Protein AF-A0A0C2A4P9-F1 (afdb_monomer)

Foldseek 3Di:
DPVVVVVVLVCCVVPNDPVSVVVVVVVVVVVVVVVVVDDDDDDDPVGDPDDPDDPPPPDDD

Mean predicted aligned error: 10.69 Å

Sequence (61 aa):
MTTLAKQSDAALVRHGTPGERVAMVWQMTLDVWASSGKLIPEYTRANMPGRLLRRDDDERG

Organism: NCBI:txid215803

Solvent-accessible surface area (backbone atoms only — not comparable to full-atom values): 4085 Å² total; per-residue (Å²): 133,67,65,68,57,55,51,50,50,53,48,37,74,72,72,45,53,74,67,56,43,50,53,53,54,50,52,53,51,50,55,53,44,63,71,66,76,55,77,82,84,87,59,56,88,92,64,43,95,70,80,89,77,70,80,76,88,80,85,89,132

pLDDT: mean 79.28, std 12.73, range [42.69, 95.56]

Secondary structure (DSSP, 8-state):
--HHHHHHHHHHHHHS-HHHHHHHHHHHHHHHHHHTTPPPPP--GGG-SS-----------

Structure (mmCIF, N/CA/C/O backbone):
data_AF-A0A0C2A4P9-F1
#
_entry.id   AF-A0A0C2A4P9-F1
#
loop_
_atom_site.group_PDB
_atom_site.id
_atom_site.type_symbol
_atom_site.label_atom_id
_atom_site.label_alt_id
_atom_site.label_comp_id
_atom_site.label_asym_id
_atom_site.label_entity_id
_atom_site.label_seq_id
_atom_site.pdbx_PDB_ins_code
_atom_site.Cartn_x
_atom_site.Cartn_y
_atom_site.Cartn_z
_atom_site.occupancy
_atom_site.B_iso_or_equiv
_atom_site.auth_seq_id
_atom_site.auth_comp_id
_atom_site.auth_asym_id
_atom_site.auth_atom_id
_atom_site.pdbx_PDB_model_num
ATOM 1 N N . MET A 1 1 ? -12.994 -14.680 -13.680 1.00 52.78 1 MET A N 1
ATOM 2 C CA . MET A 1 1 ? -12.144 -13.593 -14.228 1.00 52.78 1 MET A CA 1
ATOM 3 C C . MET A 1 1 ? -10.889 -13.315 -13.377 1.00 52.78 1 MET A C 1
ATOM 5 O O . MET A 1 1 ? -10.318 -12.242 -13.467 1.00 52.78 1 MET A O 1
ATOM 9 N N . THR A 1 2 ? -10.393 -14.273 -12.585 1.00 60.75 2 THR A N 1
ATOM 10 C CA . THR A 1 2 ? -9.394 -13.994 -11.525 1.00 60.75 2 THR A CA 1
ATOM 11 C C . THR A 1 2 ? -7.950 -14.332 -11.918 1.00 60.75 2 THR A C 1
ATOM 13 O O . THR A 1 2 ? -7.004 -13.843 -11.309 1.00 60.75 2 THR A O 1
ATOM 16 N N . THR A 1 3 ? -7.766 -15.167 -12.941 1.00 62.78 3 THR A N 1
ATOM 17 C CA . THR A 1 3 ? -6.447 -15.686 -13.335 1.00 62.78 3 THR A CA 1
ATOM 18 C C . THR A 1 3 ? -5.631 -14.669 -14.130 1.00 62.78 3 THR A C 1
ATOM 20 O O . THR A 1 3 ? -4.438 -14.526 -13.887 1.00 62.78 3 THR A O 1
ATOM 23 N N . LEU A 1 4 ? -6.279 -13.922 -15.032 1.00 59.53 4 LEU A N 1
ATOM 24 C CA . LEU A 1 4 ? -5.599 -12.969 -15.913 1.00 59.53 4 LEU A CA 1
ATOM 25 C C . LEU A 1 4 ? -5.038 -11.767 -15.132 1.00 59.53 4 LEU A C 1
ATOM 27 O O . LEU A 1 4 ? -3.904 -11.371 -15.361 1.00 59.53 4 LEU A O 1
ATOM 31 N N . ALA A 1 5 ? -5.792 -11.251 -14.153 1.00 63.00 5 ALA A N 1
ATOM 32 C CA . ALA A 1 5 ? -5.347 -10.157 -13.285 1.00 63.00 5 ALA A CA 1
ATOM 33 C C . ALA A 1 5 ? -4.131 -10.556 -12.429 1.00 63.00 5 ALA A C 1
ATOM 35 O O . ALA A 1 5 ? -3.117 -9.868 -12.443 1.00 63.00 5 ALA A O 1
ATOM 36 N N . LYS A 1 6 ? -4.167 -11.736 -11.790 1.00 65.81 6 LYS A N 1
ATOM 37 C CA . LYS A 1 6 ? -3.021 -12.255 -11.018 1.00 65.81 6 LYS A CA 1
ATOM 38 C C . LYS A 1 6 ? -1.767 -12.464 -11.869 1.00 65.81 6 LYS A C 1
ATOM 40 O O . LYS A 1 6 ? -0.654 -12.296 -11.375 1.00 65.81 6 LYS A O 1
ATOM 45 N N . GLN A 1 7 ? -1.936 -12.863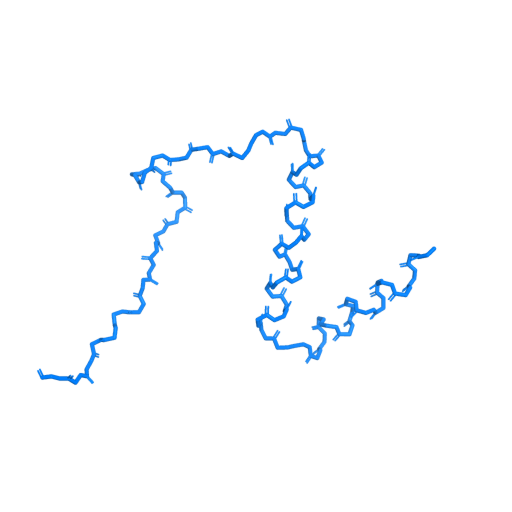 -13.128 1.00 65.88 7 GLN A N 1
ATOM 46 C CA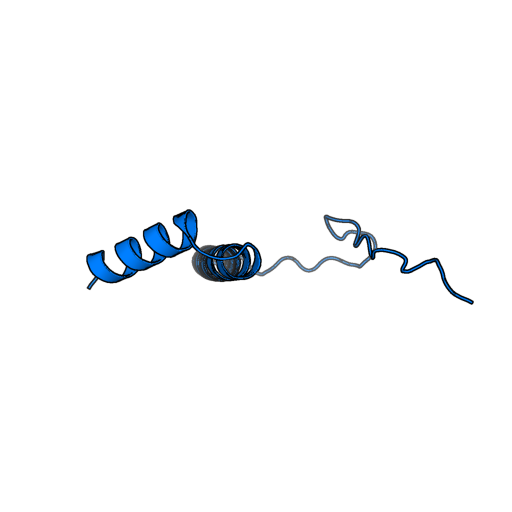 . GLN A 1 7 ? -0.821 -13.044 -14.054 1.00 65.88 7 GLN A CA 1
ATOM 47 C C . GLN A 1 7 ? -0.200 -11.698 -14.459 1.00 65.88 7 GLN A C 1
ATOM 49 O O . GLN A 1 7 ? 1.027 -11.597 -14.526 1.00 65.88 7 GLN A O 1
ATOM 54 N N . SER A 1 8 ? -1.024 -10.666 -14.655 1.00 73.88 8 SER A N 1
ATOM 55 C CA . SER A 1 8 ? -0.569 -9.293 -14.899 1.00 73.88 8 SER A CA 1
ATOM 56 C C . SER A 1 8 ? 0.191 -8.717 -13.703 1.00 73.88 8 SER A C 1
ATOM 58 O O . SER A 1 8 ? 1.282 -8.179 -13.885 1.00 73.88 8 SER A O 1
ATOM 60 N N . ASP A 1 9 ? -0.306 -8.911 -12.481 1.00 81.12 9 ASP A N 1
ATOM 61 C CA . ASP A 1 9 ? 0.372 -8.438 -11.267 1.00 81.12 9 ASP A CA 1
ATOM 62 C C . ASP A 1 9 ? 1.730 -9.124 -11.086 1.00 81.12 9 ASP A C 1
ATOM 64 O O . ASP A 1 9 ? 2.738 -8.478 -10.805 1.00 81.12 9 ASP A O 1
ATOM 68 N N . ALA A 1 10 ? 1.803 -10.439 -11.320 1.00 83.69 10 ALA A N 1
ATOM 69 C CA . ALA A 1 10 ? 3.059 -11.184 -11.249 1.00 83.69 10 ALA A CA 1
ATOM 70 C C . ALA A 1 10 ? 4.093 -10.695 -12.280 1.00 83.69 10 ALA A C 1
ATOM 72 O O . ALA A 1 10 ? 5.289 -10.644 -11.977 1.00 83.69 10 ALA A O 1
ATOM 73 N N . ALA A 1 11 ? 3.651 -10.320 -13.483 1.00 86.25 11 ALA A N 1
ATOM 74 C CA . ALA A 1 11 ? 4.518 -9.721 -14.492 1.00 86.25 11 ALA A CA 1
ATOM 75 C C . ALA A 1 11 ? 5.000 -8.327 -14.059 1.00 86.25 11 ALA A C 1
ATOM 77 O O . ALA A 1 11 ? 6.191 -8.030 -14.178 1.00 86.25 11 ALA A O 1
ATOM 78 N N . LEU A 1 12 ? 4.117 -7.514 -13.471 1.00 88.00 12 LEU A N 1
ATOM 79 C CA . LEU A 1 12 ? 4.454 -6.195 -12.937 1.00 88.00 12 LEU A CA 1
ATOM 80 C C . LEU A 1 12 ? 5.461 -6.283 -11.777 1.00 88.00 12 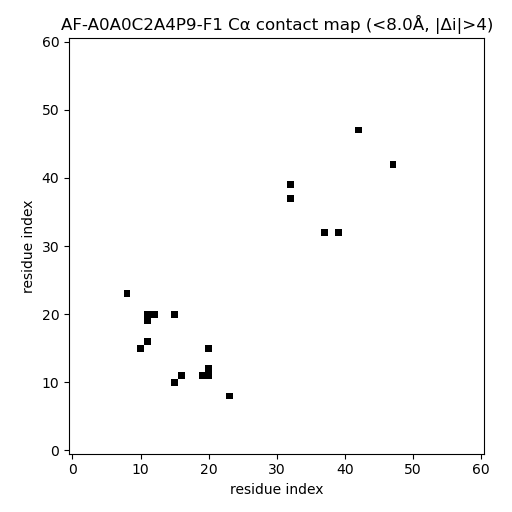LEU A C 1
ATOM 82 O O . LEU A 1 12 ? 6.431 -5.528 -11.729 1.00 88.00 12 LEU A O 1
ATOM 86 N N . VAL A 1 13 ? 5.311 -7.268 -10.888 1.00 87.75 13 VAL A N 1
ATOM 87 C CA . VAL A 1 13 ? 6.273 -7.544 -9.807 1.00 87.75 13 VAL A CA 1
ATOM 88 C C . VAL A 1 13 ? 7.613 -8.056 -10.331 1.00 87.75 13 VAL A C 1
ATOM 90 O O . VAL A 1 13 ? 8.622 -7.910 -9.653 1.00 87.75 13 VAL A O 1
ATOM 93 N N . ARG A 1 14 ? 7.698 -8.657 -11.517 1.00 91.00 14 ARG A N 1
ATOM 94 C CA . ARG A 1 14 ? 8.993 -9.113 -12.054 1.00 91.00 14 ARG A CA 1
ATOM 95 C C . ARG A 1 14 ? 9.682 -8.043 -12.887 1.00 91.00 14 ARG A C 1
ATOM 97 O O . ARG A 1 14 ? 10.875 -7.815 -12.698 1.00 91.00 14 ARG A O 1
ATOM 104 N N . HIS A 1 15 ? 8.934 -7.353 -13.738 1.00 94.62 15 HIS A N 1
ATOM 105 C CA . HIS A 1 15 ? 9.489 -6.521 -14.806 1.00 94.62 15 HIS A CA 1
ATOM 106 C C . HIS A 1 15 ? 9.067 -5.051 -14.748 1.00 94.62 15 HIS A C 1
ATOM 108 O O . HIS A 1 15 ? 9.662 -4.238 -15.446 1.00 94.62 15 HIS A O 1
ATOM 114 N N . GLY A 1 16 ? 8.098 -4.691 -13.904 1.00 91.38 16 GLY A N 1
ATOM 115 C CA . GLY A 1 16 ? 7.656 -3.308 -13.752 1.00 91.38 16 GLY A CA 1
ATOM 116 C C . GLY A 1 16 ? 8.740 -2.421 -13.148 1.00 91.38 16 GLY A C 1
ATOM 117 O O . GLY A 1 16 ? 9.599 -2.875 -12.381 1.00 91.38 16 GLY A O 1
ATOM 118 N N . THR A 1 17 ? 8.680 -1.140 -13.467 1.00 95.56 17 THR A N 1
ATOM 119 C CA . THR A 1 17 ? 9.473 -0.092 -12.831 1.00 95.56 17 THR A CA 1
ATOM 120 C C . THR A 1 17 ? 9.159 0.002 -11.331 1.00 95.56 17 THR A C 1
ATOM 122 O O . THR A 1 17 ? 8.095 -0.436 -10.877 1.00 95.56 17 THR A O 1
ATOM 125 N N . PRO A 1 18 ? 10.049 0.603 -10.522 1.00 91.56 18 PRO A N 1
ATOM 126 C CA . PRO A 1 18 ? 9.753 0.863 -9.115 1.00 91.56 18 PRO A CA 1
ATOM 127 C C . PRO A 1 18 ? 8.449 1.650 -8.911 1.00 91.56 18 PRO A C 1
ATOM 129 O O . PRO A 1 18 ? 7.670 1.313 -8.023 1.00 91.56 18 PRO A O 1
ATOM 132 N N . GLY A 1 19 ? 8.179 2.648 -9.761 1.00 92.62 19 GLY A N 1
ATOM 133 C CA . GLY A 1 19 ? 6.962 3.460 -9.686 1.00 92.62 19 GLY A CA 1
ATOM 134 C C . GLY A 1 19 ? 5.687 2.647 -9.914 1.00 92.62 19 GLY A C 1
ATOM 135 O O . GLY A 1 19 ? 4.736 2.772 -9.147 1.00 92.62 19 GLY A O 1
ATOM 136 N N . GLU A 1 20 ? 5.683 1.756 -10.906 1.00 90.94 20 GLU A N 1
ATOM 137 C CA . GLU A 1 20 ? 4.523 0.900 -11.190 1.00 90.94 20 GLU A CA 1
ATOM 138 C 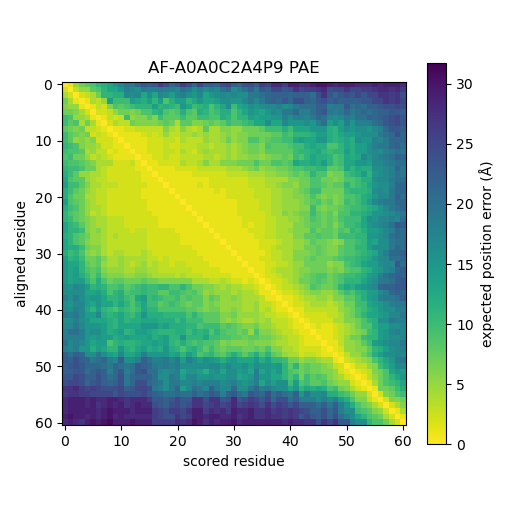C . GLU A 1 20 ? 4.245 -0.095 -10.057 1.00 90.94 20 GLU A C 1
ATOM 140 O O . GLU A 1 20 ? 3.092 -0.308 -9.684 1.00 90.94 20 GLU A O 1
ATOM 145 N N . ARG A 1 21 ? 5.292 -0.666 -9.448 1.00 92.69 21 ARG A N 1
ATOM 146 C CA . ARG A 1 21 ? 5.136 -1.564 -8.291 1.00 92.69 21 ARG A CA 1
ATOM 147 C C . ARG A 1 21 ? 4.568 -0.829 -7.082 1.00 92.69 21 ARG A C 1
ATOM 149 O O . ARG A 1 21 ? 3.697 -1.363 -6.401 1.00 92.69 21 ARG A O 1
ATOM 156 N N . VAL A 1 22 ? 5.043 0.392 -6.825 1.00 93.25 22 VAL A N 1
ATOM 157 C CA . VAL A 1 22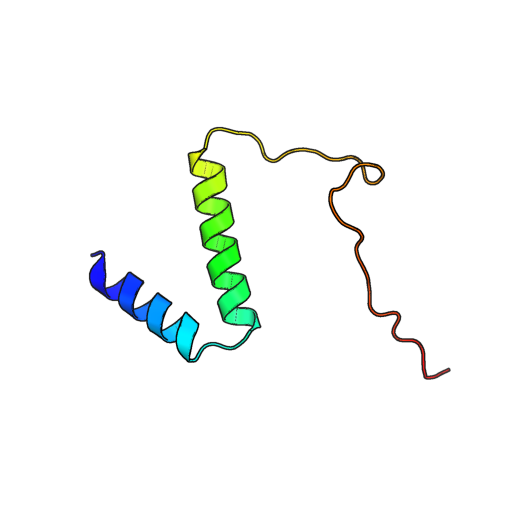 ? 4.516 1.242 -5.748 1.00 93.25 22 VAL A CA 1
ATOM 158 C C . VAL A 1 22 ? 3.053 1.590 -6.011 1.00 93.25 22 VAL A C 1
ATOM 160 O O . VAL A 1 22 ? 2.239 1.465 -5.100 1.00 93.25 22 VAL A O 1
ATOM 163 N N . ALA A 1 23 ? 2.694 1.951 -7.245 1.00 90.88 23 ALA A N 1
ATOM 164 C CA . ALA A 1 23 ? 1.309 2.235 -7.613 1.00 90.88 23 ALA A CA 1
ATOM 165 C C . ALA A 1 23 ? 0.391 1.018 -7.394 1.00 90.88 23 ALA A C 1
ATOM 167 O O . ALA A 1 23 ? -0.695 1.166 -6.835 1.00 90.88 23 ALA A O 1
ATOM 168 N N . MET A 1 24 ? 0.847 -0.185 -7.760 1.00 92.06 24 MET A N 1
ATOM 169 C CA . MET A 1 24 ? 0.115 -1.435 -7.529 1.00 92.06 24 MET A CA 1
ATOM 170 C C . MET A 1 24 ? -0.113 -1.697 -6.034 1.00 92.06 24 MET A C 1
ATOM 172 O O . MET A 1 24 ? -1.248 -1.903 -5.608 1.00 92.06 24 MET A O 1
ATOM 176 N N . VAL A 1 25 ? 0.945 -1.645 -5.216 1.00 91.94 25 VAL A N 1
ATOM 177 C CA . VAL A 1 25 ? 0.835 -1.866 -3.761 1.00 91.94 25 VAL A CA 1
ATOM 178 C C . VAL A 1 25 ? -0.056 -0.810 -3.106 1.00 91.94 25 VAL A C 1
ATOM 180 O O . VAL A 1 25 ? -0.819 -1.127 -2.192 1.00 91.94 25 VAL A O 1
ATOM 183 N N . TRP A 1 26 ? 0.007 0.434 -3.581 1.00 90.12 26 TRP A N 1
ATOM 184 C CA . TRP A 1 26 ? -0.826 1.519 -3.075 1.00 90.12 26 TRP A CA 1
ATOM 185 C C . TRP A 1 26 ? -2.318 1.246 -3.282 1.00 90.12 26 TRP A C 1
ATOM 187 O O . TRP A 1 26 ? -3.082 1.345 -2.325 1.00 90.12 26 TRP A O 1
ATOM 197 N N . GLN A 1 27 ? -2.727 0.826 -4.484 1.00 90.62 27 GLN A N 1
ATOM 198 C CA . GLN A 1 27 ? -4.127 0.469 -4.750 1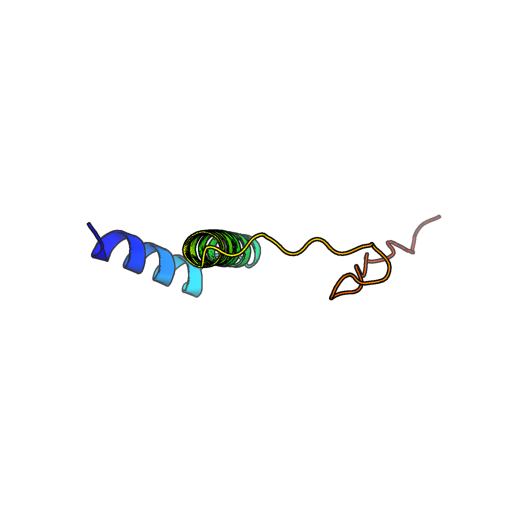.00 90.62 27 GLN A CA 1
ATOM 199 C C . GLN A 1 27 ? -4.601 -0.684 -3.856 1.00 90.62 27 GLN A C 1
ATOM 201 O O . GLN A 1 27 ? -5.615 -0.552 -3.178 1.00 90.62 27 GLN A O 1
ATOM 206 N N . MET A 1 28 ? -3.815 -1.762 -3.744 1.00 90.06 28 MET A N 1
ATOM 207 C CA . MET A 1 28 ? -4.147 -2.886 -2.854 1.00 90.06 28 MET A CA 1
ATOM 208 C C . MET A 1 28 ? -4.302 -2.447 -1.393 1.00 90.06 28 MET A C 1
ATOM 210 O O . MET A 1 28 ? -5.179 -2.930 -0.680 1.00 90.06 28 MET A O 1
ATOM 214 N N . THR A 1 29 ? -3.445 -1.532 -0.941 1.00 88.75 29 THR A N 1
ATOM 215 C CA . THR A 1 29 ? -3.497 -0.995 0.423 1.00 88.75 29 THR A CA 1
ATOM 216 C C . THR A 1 29 ? -4.805 -0.244 0.663 1.00 88.75 29 THR A C 1
ATOM 218 O O . THR A 1 29 ? -5.426 -0.440 1.706 1.00 88.75 29 THR A O 1
ATOM 221 N N . LEU A 1 30 ? -5.251 0.572 -0.299 1.00 86.56 30 LEU A N 1
ATOM 222 C CA . LEU A 1 30 ? -6.519 1.299 -0.212 1.00 86.56 30 LEU A CA 1
ATOM 223 C C . LEU A 1 30 ? -7.721 0.351 -0.188 1.00 86.56 30 LEU A C 1
ATOM 225 O O . LEU A 1 30 ? -8.591 0.511 0.667 1.00 86.56 30 LEU A O 1
ATOM 229 N N . ASP A 1 31 ? -7.741 -0.658 -1.060 1.00 88.19 31 ASP A N 1
ATOM 230 C CA . ASP A 1 31 ? -8.826 -1.644 -1.117 1.00 88.19 31 ASP A CA 1
ATOM 231 C C . ASP A 1 31 ? -8.943 -2.426 0.197 1.00 88.19 31 ASP A C 1
ATOM 233 O O . ASP A 1 31 ? -10.030 -2.565 0.768 1.00 88.19 31 ASP A O 1
ATOM 237 N N . VAL A 1 32 ? -7.808 -2.894 0.728 1.00 88.19 32 VAL A N 1
ATOM 238 C CA . VAL A 1 32 ? -7.763 -3.583 2.023 1.00 88.19 32 VAL A CA 1
ATOM 239 C C . VAL A 1 32 ? -8.214 -2.648 3.142 1.00 88.19 32 VAL A C 1
ATOM 241 O O . VAL A 1 32 ? -9.007 -3.057 3.994 1.00 88.19 32 VAL A O 1
ATOM 244 N N . TRP A 1 33 ? -7.772 -1.388 3.136 1.00 86.31 33 TRP A N 1
ATOM 245 C CA . TRP A 1 33 ? -8.181 -0.420 4.148 1.00 86.31 33 TRP A CA 1
ATOM 246 C C . TRP A 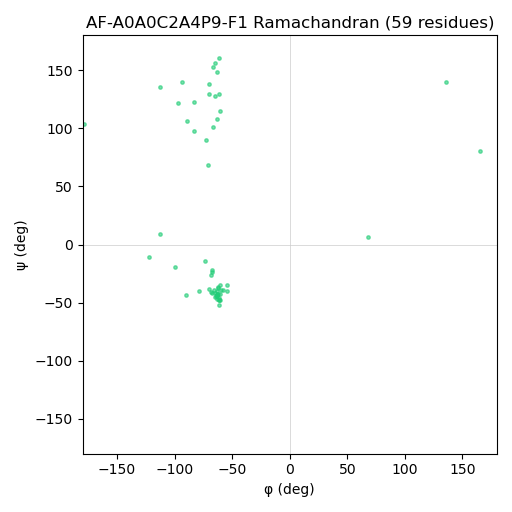1 33 ? -9.692 -0.174 4.120 1.00 86.31 33 TRP A C 1
ATOM 248 O O . TRP A 1 33 ? -10.344 -0.272 5.161 1.00 86.31 33 TRP A O 1
ATOM 258 N N . ALA A 1 34 ? -10.265 0.056 2.938 1.00 86.81 34 ALA A N 1
ATOM 259 C CA . ALA A 1 34 ? -11.702 0.235 2.754 1.00 86.81 34 ALA A CA 1
ATOM 260 C C . ALA A 1 34 ? -12.498 -0.996 3.223 1.00 86.81 34 ALA A C 1
ATOM 262 O O . ALA A 1 34 ? -13.530 -0.854 3.878 1.00 86.81 34 ALA A O 1
ATOM 263 N N . SER A 1 35 ? -11.984 -2.206 2.972 1.00 88.88 35 SER A N 1
ATOM 264 C CA . SER A 1 35 ? -12.620 -3.455 3.413 1.00 88.88 35 SER A CA 1
ATOM 265 C C . SER A 1 35 ? -12.626 -3.650 4.935 1.00 88.88 35 SER A C 1
ATOM 267 O O . SER A 1 35 ? -13.457 -4.386 5.462 1.00 88.88 35 SER A O 1
ATOM 269 N N . SER A 1 36 ? -11.726 -2.980 5.663 1.00 88.56 36 SER A N 1
ATOM 270 C CA . SER A 1 36 ? -11.592 -3.139 7.116 1.00 88.56 36 SER A CA 1
ATOM 271 C C . SER A 1 36 ? -12.721 -2.483 7.922 1.00 88.56 36 SER A C 1
ATOM 273 O O . SER A 1 36 ? -12.830 -2.725 9.125 1.00 88.56 36 SER A O 1
ATOM 275 N N . GLY A 1 37 ? -13.526 -1.619 7.290 1.00 86.75 37 GLY A N 1
ATOM 276 C CA . GLY A 1 37 ? -14.566 -0.828 7.955 1.00 86.75 37 GLY A CA 1
ATOM 277 C C . GLY A 1 37 ? -14.028 0.245 8.912 1.00 86.75 37 GLY A C 1
ATOM 278 O O . GLY A 1 37 ? -14.807 0.875 9.625 1.00 86.75 37 GLY A O 1
ATOM 279 N N . LYS A 1 38 ? -12.707 0.461 8.954 1.00 82.88 38 LYS A N 1
ATOM 280 C CA . LYS A 1 38 ? -12.068 1.488 9.782 1.00 82.88 38 LYS A CA 1
ATOM 281 C C . LYS A 1 38 ? -11.870 2.771 8.983 1.00 82.88 38 LYS A C 1
ATOM 283 O O . LYS A 1 38 ? -11.459 2.742 7.825 1.00 82.88 38 LYS A O 1
ATOM 288 N N . LEU A 1 39 ? -12.105 3.908 9.630 1.00 82.00 39 LEU A N 1
ATOM 289 C CA . LEU A 1 39 ? -11.764 5.210 9.062 1.00 82.00 39 LEU A CA 1
ATOM 290 C C . LEU A 1 39 ? -10.246 5.322 8.871 1.00 82.00 39 LEU A C 1
ATOM 292 O O . LEU A 1 39 ? -9.470 4.739 9.633 1.00 82.00 39 LEU A O 1
ATOM 296 N N . ILE A 1 40 ? -9.824 6.064 7.846 1.00 78.94 40 ILE A N 1
ATOM 297 C CA . ILE A 1 40 ? -8.416 6.449 7.702 1.00 78.94 40 ILE A CA 1
ATOM 298 C C . ILE A 1 40 ? -8.052 7.296 8.931 1.00 78.94 40 ILE A C 1
ATOM 300 O O . ILE A 1 40 ? -8.808 8.214 9.254 1.00 78.94 40 ILE A O 1
ATOM 304 N N . PRO A 1 41 ? -6.952 7.005 9.647 1.00 78.62 41 PRO A N 1
ATOM 305 C CA . PRO A 1 41 ? -6.648 7.711 10.875 1.00 78.62 41 PRO A CA 1
ATOM 306 C C . PRO A 1 41 ? -6.242 9.144 10.546 1.00 78.62 41 PRO A C 1
ATOM 308 O O . PRO A 1 41 ? -5.362 9.384 9.716 1.00 78.62 41 PRO A O 1
ATOM 311 N N . GLU A 1 42 ? -6.869 10.096 11.222 1.00 84.62 42 GLU A N 1
ATOM 312 C CA . GLU A 1 42 ? -6.463 11.490 11.155 1.00 84.62 42 GLU A CA 1
ATOM 313 C C . GLU A 1 42 ? -5.318 11.724 12.139 1.00 84.62 42 GLU A C 1
ATOM 315 O O . GLU A 1 42 ? -5.439 11.487 13.343 1.00 84.62 42 GLU A O 1
ATOM 320 N N . TYR A 1 43 ? -4.189 12.198 11.622 1.00 83.31 43 TYR A N 1
ATOM 321 C CA . TYR A 1 43 ? -3.054 12.604 12.436 1.00 83.31 43 TYR A CA 1
ATOM 322 C C . TYR A 1 43 ? -2.862 14.109 12.315 1.00 83.31 43 TYR A C 1
ATOM 324 O O . TYR A 1 43 ? -2.846 14.666 11.216 1.00 83.31 43 TYR A O 1
ATOM 332 N N . THR A 1 44 ? -2.628 14.775 13.444 1.00 85.75 44 THR A N 1
ATOM 333 C CA . THR A 1 44 ? -2.019 16.106 13.405 1.00 85.75 44 THR A CA 1
ATOM 334 C C . THR A 1 44 ? -0.602 15.982 12.849 1.00 85.75 44 THR A C 1
ATOM 336 O O . THR A 1 44 ? 0.039 14.936 12.973 1.00 85.75 44 THR A O 1
ATOM 339 N N . ARG A 1 45 ? -0.056 17.065 12.286 1.00 80.69 45 ARG A N 1
ATOM 340 C CA . ARG A 1 45 ? 1.324 17.061 11.772 1.00 80.69 45 ARG A CA 1
ATOM 341 C C . ARG A 1 45 ? 2.348 16.621 12.827 1.00 80.69 45 ARG A C 1
ATOM 343 O O . ARG A 1 45 ? 3.323 15.967 12.481 1.00 80.69 45 ARG A O 1
ATOM 350 N N . ALA A 1 46 ? 2.119 16.965 14.095 1.00 83.50 46 ALA A N 1
ATOM 351 C CA . ALA A 1 46 ? 2.985 16.582 15.210 1.00 83.50 46 ALA A CA 1
ATOM 352 C C . ALA A 1 46 ? 2.952 15.073 15.518 1.00 83.50 46 ALA A C 1
ATOM 354 O O . ALA A 1 46 ? 3.933 14.538 16.023 1.00 83.50 46 ALA A O 1
ATOM 355 N N . ASN A 1 47 ? 1.851 14.395 15.181 1.00 82.44 47 ASN A N 1
ATOM 356 C CA . ASN A 1 47 ? 1.598 12.993 15.515 1.00 82.44 47 ASN A CA 1
ATOM 357 C C . ASN A 1 47 ? 1.588 12.075 14.282 1.00 82.44 47 ASN A C 1
ATOM 359 O O . ASN A 1 47 ? 1.195 10.915 14.392 1.00 82.44 47 ASN A O 1
ATOM 363 N N . MET A 1 48 ? 1.979 12.576 13.105 1.00 83.31 48 MET A N 1
ATOM 364 C CA . MET A 1 48 ? 2.032 11.762 11.893 1.00 83.31 48 MET A CA 1
ATOM 365 C C . MET A 1 48 ? 3.086 10.652 12.036 1.00 83.31 48 MET A C 1
ATOM 367 O O . MET A 1 48 ? 4.249 10.948 12.330 1.00 83.31 48 MET A O 1
ATOM 371 N N . PRO A 1 49 ? 2.722 9.380 11.787 1.00 73.31 49 PRO A N 1
ATOM 372 C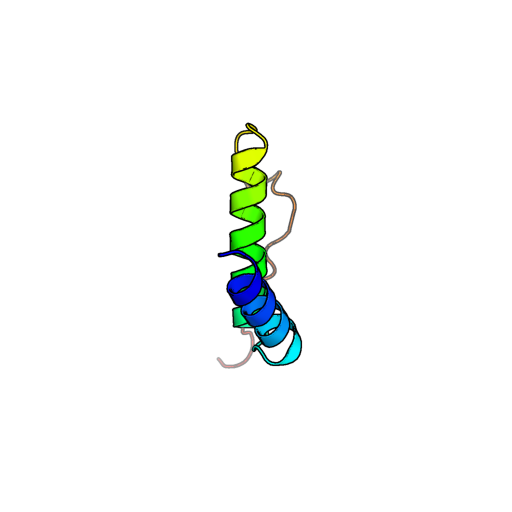 CA . PRO A 1 49 ? 3.670 8.278 11.777 1.00 73.31 49 PRO A CA 1
ATOM 373 C C . PRO A 1 49 ? 4.531 8.370 10.512 1.00 73.31 49 PRO A C 1
ATOM 375 O O . PRO A 1 49 ? 4.182 7.862 9.451 1.00 73.31 49 PRO A O 1
ATOM 378 N N . GLY A 1 50 ? 5.651 9.081 10.621 1.00 71.94 50 GLY A N 1
ATOM 379 C CA . GLY A 1 50 ? 6.627 9.252 9.548 1.00 71.94 50 GLY A CA 1
ATOM 380 C C . GLY A 1 50 ? 7.098 10.697 9.417 1.00 71.94 50 GLY A C 1
ATOM 381 O O . GLY A 1 50 ? 6.320 11.643 9.512 1.00 71.94 50 GLY A O 1
ATOM 382 N N . ARG A 1 51 ? 8.397 10.879 9.174 1.00 70.50 51 ARG A N 1
ATOM 383 C CA . ARG A 1 51 ? 8.975 12.181 8.831 1.00 70.50 51 ARG A CA 1
ATOM 384 C C . ARG A 1 51 ? 9.108 12.249 7.312 1.00 70.50 51 ARG A C 1
ATOM 386 O O . ARG A 1 51 ? 9.781 11.407 6.725 1.00 70.50 51 ARG A O 1
ATOM 393 N N . LEU A 1 52 ? 8.479 13.241 6.678 1.00 68.19 52 LEU A N 1
ATOM 394 C CA . LEU A 1 52 ? 8.722 13.534 5.264 1.00 68.19 52 LEU A CA 1
ATOM 395 C C . LEU A 1 52 ? 10.159 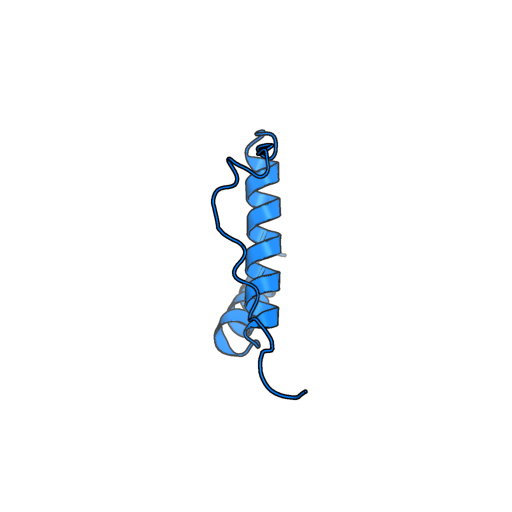14.044 5.123 1.00 68.19 52 LEU A C 1
ATOM 397 O O . LEU A 1 52 ? 10.439 15.199 5.437 1.00 68.19 52 LEU A O 1
ATOM 401 N N . LEU A 1 53 ? 11.064 13.174 4.685 1.00 71.69 53 LEU A N 1
ATOM 402 C CA . LEU A 1 53 ? 12.396 13.565 4.247 1.00 71.69 53 LEU A CA 1
ATOM 403 C C . LEU A 1 53 ? 12.260 14.015 2.795 1.00 71.69 53 LEU A C 1
ATOM 405 O O . LEU A 1 53 ? 12.178 13.188 1.887 1.00 71.69 53 LEU A O 1
ATOM 409 N N . ARG A 1 54 ? 12.165 15.327 2.570 1.00 71.31 54 ARG A N 1
ATOM 410 C CA . ARG A 1 54 ? 12.481 15.844 1.239 1.00 71.31 54 ARG A CA 1
ATOM 411 C C . ARG A 1 54 ? 13.986 15.696 1.071 1.00 71.31 54 ARG A C 1
ATOM 413 O O . ARG A 1 54 ? 14.728 15.935 2.020 1.00 71.31 54 ARG A O 1
ATOM 420 N N . ARG A 1 55 ? 14.426 15.272 -0.112 1.00 63.81 55 ARG A N 1
ATOM 421 C CA . ARG A 1 55 ? 15.785 15.605 -0.523 1.00 63.81 55 ARG A CA 1
ATOM 422 C C . ARG A 1 55 ? 15.827 17.125 -0.550 1.00 63.81 55 ARG A C 1
ATOM 424 O O . ARG A 1 55 ? 15.058 17.729 -1.293 1.00 63.81 55 ARG A O 1
ATOM 431 N N . ASP A 1 56 ? 16.625 17.710 0.328 1.00 64.06 56 ASP A N 1
ATOM 432 C CA . ASP A 1 56 ? 17.081 19.068 0.111 1.00 64.06 56 ASP A CA 1
ATOM 433 C C . ASP A 1 56 ? 17.907 18.995 -1.174 1.00 64.06 56 ASP A C 1
ATOM 435 O O . ASP A 1 56 ? 18.959 18.355 -1.209 1.00 64.06 56 ASP A O 1
ATOM 439 N N . ASP A 1 57 ? 17.369 19.537 -2.265 1.00 61.03 57 ASP A N 1
ATOM 440 C CA . ASP A 1 57 ? 18.156 19.842 -3.454 1.00 61.03 57 ASP A CA 1
ATOM 441 C C . ASP A 1 57 ? 19.062 21.035 -3.102 1.00 61.03 57 ASP A C 1
ATOM 443 O O . ASP A 1 57 ? 18.860 22.152 -3.572 1.00 61.03 57 ASP A O 1
ATOM 447 N N . ASP A 1 58 ? 20.032 20.803 -2.219 1.00 62.59 58 ASP A N 1
ATOM 448 C CA . ASP A 1 58 ? 21.186 21.672 -2.041 1.00 62.59 58 ASP A CA 1
ATOM 449 C C . ASP A 1 58 ? 22.269 21.183 -3.004 1.00 62.59 58 ASP A C 1
ATOM 451 O O . ASP A 1 58 ? 22.834 20.108 -2.821 1.00 62.59 58 ASP A O 1
ATOM 455 N N . GLU A 1 59 ? 22.475 21.952 -4.077 1.00 57.56 59 GLU A N 1
ATOM 456 C CA . GLU A 1 59 ? 23.783 22.368 -4.616 1.00 57.56 59 GLU A CA 1
ATOM 457 C C . GLU A 1 59 ? 23.621 22.923 -6.047 1.00 57.56 59 GLU A C 1
ATOM 459 O O . GLU A 1 59 ? 23.881 22.240 -7.040 1.00 57.56 59 GLU A O 1
ATOM 464 N N . ARG A 1 60 ? 23.198 24.194 -6.161 1.00 51.62 60 ARG A N 1
ATOM 465 C CA . ARG A 1 60 ? 23.721 25.187 -7.128 1.00 51.62 60 ARG A CA 1
ATOM 466 C C . ARG A 1 60 ? 23.017 26.534 -6.947 1.00 51.62 60 ARG A C 1
ATOM 468 O O . ARG A 1 60 ? 21.895 26.730 -7.410 1.00 51.62 60 ARG A O 1
ATOM 475 N N . GLY A 1 61 ? 23.739 27.455 -6.320 1.00 42.69 61 GLY A N 1
ATOM 476 C CA . GLY A 1 61 ? 23.429 28.874 -6.182 1.00 42.69 61 GLY A CA 1
ATOM 477 C C . GLY A 1 61 ? 24.549 29.558 -5.428 1.00 42.69 61 GLY A C 1
ATOM 478 O O . GLY A 1 61 ? 24.354 29.779 -4.219 1.00 42.69 61 GLY A O 1
#

Radius of gyration: 17.42 Å; Cα contacts (8 Å, |Δi|>4): 10; chains: 1; bounding box: 38×45×31 Å